Protein AF-A0A453PG08-F1 (afdb_monomer_lite)

Foldseek 3Di:
DDPPPDPSVVCCFQQVADDPVLDQDDPPRDPVSNVVVVCCRPPVSVRGDPVPDPDPDDDDDDDDDDDDDDDDDDDDDPPPPDDDPCQFPFKDKDFDFKAAQADAPDDQFDFDKDWKDKPPDIDIFDTHPRDRIDGGRDIDMDGHGPDIDDIDD

Radius of gyration: 26.68 Å; chains: 1; bounding b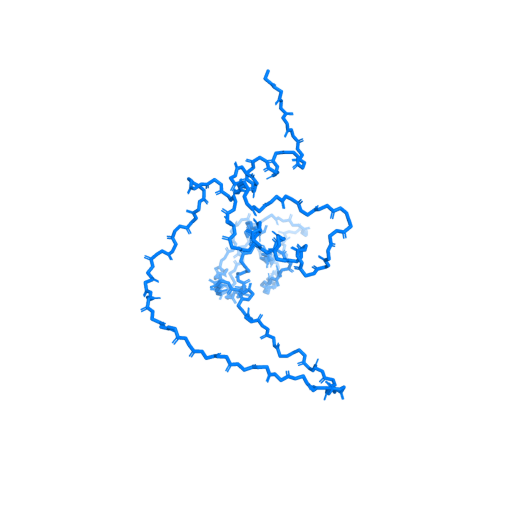ox: 56×40×72 Å

InterPro domains:
  IPR000008 C2 domain [PF00168] (90-147)
  IPR000008 C2 domain [PS50004] (73-153)
  IPR035892 C2 domain superfamily [G3DSA:2.60.40.150] (75-153)
  IPR035892 C2 domain superfamily [SSF49562] (83-146)
  IPR037278 ARFGAP/RecO-like zinc finger [SSF57863] (2-50)
  IPR038508 ArfGAP domain superfamily [G3DSA:1.10.220.150] (1-54)
  IPR044518 ADP-ribosylation factor GTPase-activating protein AGD11/12/13 [PTHR46220] (1-153)

pLDDT: mean 73.22, std 21.48, range [30.5, 98.0]

Sequence (153 aa):
MIEVGGNSYANSIYEAFLPKDHPKPKPDSPMEYRTKFIRAKYETQDFLKPSLRISSKAGLESTNSLNSVDNSFSSTSRKHAPEDTREFVGQLNITVVKGSGLAVRDMLTSDPYVVLSLGEQKAQTTVKASDLNPVWNEVLNLSVPRNYGPLKL

Organism: Aegilops tauschii subsp. strangulata (NCBI:txid200361)

Structure (mmCIF, N/CA/C/O backbone):
data_AF-A0A453PG08-F1
#
_entry.id   AF-A0A453PG08-F1
#
loop_
_atom_site.group_PDB
_atom_site.id
_atom_site.type_symbol
_atom_site.label_atom_id
_atom_site.label_alt_id
_atom_site.label_comp_id
_atom_site.label_asym_id
_atom_site.label_entity_id
_atom_site.label_seq_id
_atom_site.pdbx_PDB_ins_code
_atom_site.Cartn_x
_atom_site.Cartn_y
_atom_site.Cartn_z
_atom_site.occupancy
_atom_site.B_iso_or_equiv
_atom_site.auth_seq_id
_atom_site.auth_comp_id
_atom_site.auth_asym_id
_atom_site.auth_atom_id
_atom_site.pdbx_PDB_model_num
ATOM 1 N N . MET A 1 1 ? -32.981 22.651 6.643 1.00 48.50 1 MET A N 1
ATOM 2 C CA . MET A 1 1 ? -32.555 21.396 7.300 1.00 48.50 1 MET A CA 1
ATOM 3 C C . MET A 1 1 ? -31.251 21.722 8.000 1.00 48.50 1 MET A C 1
ATOM 5 O O . MET A 1 1 ? -30.309 22.084 7.317 1.00 48.50 1 MET A O 1
ATOM 9 N N . ILE A 1 2 ? -31.239 21.793 9.330 1.00 46.84 2 ILE A N 1
ATOM 10 C CA . ILE A 1 2 ? -30.067 22.280 10.070 1.00 46.84 2 ILE A CA 1
ATOM 11 C C . ILE A 1 2 ? -29.064 21.125 10.125 1.00 46.84 2 ILE A C 1
ATOM 13 O O . ILE A 1 2 ? -29.296 20.149 10.837 1.00 46.84 2 ILE A O 1
ATOM 17 N N . GLU A 1 3 ? -28.005 21.192 9.318 1.00 48.66 3 GLU A N 1
ATOM 18 C CA . GLU A 1 3 ? -26.878 20.261 9.397 1.00 48.66 3 GLU A CA 1
ATOM 19 C C . GLU A 1 3 ? -26.194 20.448 10.751 1.00 48.66 3 GLU A C 1
ATOM 21 O O . GLU A 1 3 ? -25.386 21.350 10.956 1.00 48.66 3 GLU A O 1
ATOM 26 N N . VAL A 1 4 ? -26.546 19.601 11.715 1.00 48.78 4 VAL A N 1
ATOM 27 C CA . VAL A 1 4 ? -25.885 19.552 13.020 1.00 48.78 4 VAL A CA 1
ATOM 28 C C . VAL A 1 4 ? -24.536 18.852 12.892 1.00 48.78 4 VAL A C 1
ATOM 30 O O . VAL A 1 4 ? -24.335 17.810 13.492 1.00 48.78 4 VAL A O 1
ATOM 33 N N . GLY A 1 5 ? -23.609 19.388 12.098 1.00 65.00 5 GLY A N 1
ATOM 34 C CA . GLY A 1 5 ? -22.234 18.889 12.041 1.00 65.00 5 GLY A CA 1
ATOM 35 C C . GLY A 1 5 ? -21.517 19.012 13.396 1.00 65.00 5 GLY A C 1
ATOM 36 O O . GLY A 1 5 ? -21.795 19.915 14.186 1.00 65.00 5 GLY A O 1
ATOM 37 N N . GLY A 1 6 ? -20.584 18.096 13.678 1.00 71.62 6 GLY A N 1
ATOM 38 C CA . GLY A 1 6 ? -19.725 18.128 14.872 1.00 71.62 6 GLY A CA 1
ATOM 39 C C . GLY A 1 6 ? -20.213 17.275 16.053 1.00 71.62 6 GLY A C 1
ATOM 40 O O . GLY A 1 6 ? -20.898 16.268 15.880 1.00 71.62 6 GLY A O 1
ATOM 41 N N . ASN A 1 7 ? -19.845 17.664 17.280 1.00 70.44 7 ASN A N 1
ATOM 42 C CA . ASN A 1 7 ? -20.122 16.901 18.513 1.00 70.44 7 ASN A CA 1
ATOM 43 C C . ASN A 1 7 ? -21.628 16.666 18.760 1.00 70.44 7 ASN A C 1
ATOM 45 O O . ASN A 1 7 ? -22.028 15.675 19.368 1.00 70.44 7 ASN A O 1
ATOM 49 N N . SER A 1 8 ? -22.476 17.555 18.240 1.00 65.81 8 SER A N 1
ATOM 50 C CA . SER A 1 8 ? -23.935 17.423 18.273 1.00 65.81 8 SER A CA 1
ATOM 51 C C . SER A 1 8 ? -24.438 16.244 17.433 1.00 65.81 8 SER A C 1
ATOM 53 O O . SER A 1 8 ? -25.348 15.542 17.871 1.00 65.81 8 SER A O 1
ATOM 55 N N . TYR A 1 9 ? -23.817 15.974 16.276 1.00 74.62 9 TYR A N 1
ATOM 56 C CA . TYR A 1 9 ? -24.107 14.784 15.470 1.00 74.62 9 TYR A CA 1
ATOM 57 C C . TYR A 1 9 ? -23.711 13.507 16.207 1.00 74.62 9 TYR A C 1
ATOM 59 O O . TYR A 1 9 ? -24.485 12.561 16.287 1.00 74.62 9 TYR A O 1
ATOM 67 N N . ALA A 1 10 ? -22.517 13.494 16.806 1.00 69.62 10 ALA A N 1
ATOM 68 C CA . ALA A 1 10 ? -22.060 12.347 17.583 1.00 69.62 10 ALA A CA 1
ATOM 69 C C . ALA A 1 10 ? -23.031 12.048 18.739 1.00 69.62 10 ALA A C 1
ATOM 71 O O . ALA A 1 10 ? -23.433 10.903 18.942 1.00 69.62 10 ALA A O 1
ATOM 72 N N . ASN A 1 11 ? -23.496 13.079 19.447 1.00 73.56 11 ASN A N 1
ATOM 73 C CA . ASN A 1 11 ? -24.476 12.913 20.518 1.00 73.56 11 ASN A CA 1
ATOM 74 C C . ASN A 1 11 ? -25.847 12.434 20.009 1.00 73.56 11 ASN A C 1
ATOM 76 O O . ASN A 1 11 ? -26.486 11.633 20.683 1.00 73.56 11 ASN A O 1
ATOM 80 N N . SER A 1 12 ? -26.291 12.838 18.815 1.00 73.06 12 SER A N 1
ATOM 81 C CA . SER A 1 12 ? -27.561 12.348 18.250 1.00 73.06 12 SER A CA 1
ATOM 82 C C . SER A 1 12 ? -27.534 10.854 17.900 1.00 73.06 12 SER A C 1
ATOM 84 O O . SER A 1 12 ? -28.587 10.225 17.802 1.00 73.06 12 SER A O 1
ATOM 86 N N . ILE A 1 13 ? -26.342 10.274 17.743 1.00 70.31 13 ILE A N 1
ATOM 87 C CA . ILE A 1 13 ? -26.147 8.847 17.480 1.00 70.31 13 ILE A CA 1
ATOM 88 C C . ILE A 1 13 ? -25.983 8.085 18.796 1.00 70.31 13 ILE A C 1
ATOM 90 O O . ILE A 1 13 ? -26.749 7.159 19.067 1.00 70.31 13 ILE A O 1
ATOM 94 N N . TYR A 1 14 ? -25.017 8.497 19.620 1.00 65.06 14 TYR A N 1
ATOM 95 C CA . TYR A 1 14 ? -24.594 7.758 20.814 1.00 65.06 14 TYR A CA 1
ATOM 96 C C . TYR A 1 14 ? -25.415 8.053 22.072 1.00 65.06 14 TYR A C 1
ATOM 98 O O . TYR A 1 14 ? -25.224 7.379 23.072 1.00 65.06 14 TYR A O 1
ATOM 106 N N . GLU A 1 15 ? -26.296 9.054 22.062 1.00 69.75 15 GLU A N 1
ATOM 107 C CA . GLU A 1 15 ? -27.158 9.416 23.201 1.00 69.75 15 GLU A CA 1
ATOM 108 C C . GLU A 1 15 ? -28.638 9.502 22.808 1.00 69.75 15 GLU A C 1
ATOM 110 O O . GLU A 1 15 ? -29.459 10.003 23.578 1.00 69.75 15 GLU A O 1
ATOM 115 N N . ALA A 1 16 ? -28.994 9.029 21.608 1.00 64.81 16 ALA A N 1
ATOM 116 C CA . ALA A 1 16 ? -30.351 9.131 21.070 1.00 64.81 16 ALA A CA 1
ATOM 117 C C . ALA A 1 16 ? -31.404 8.458 21.965 1.00 64.81 16 ALA A C 1
ATOM 119 O O . ALA A 1 16 ? -32.568 8.852 21.935 1.00 64.81 16 ALA A O 1
ATOM 120 N N . PHE A 1 17 ? -30.998 7.455 22.749 1.00 68.12 17 PHE A N 1
ATOM 121 C CA . PHE A 1 17 ? -31.862 6.696 23.649 1.00 68.12 17 PHE A CA 1
ATOM 122 C C . PHE A 1 17 ? -31.338 6.703 25.084 1.00 68.12 17 PHE A C 1
ATOM 124 O O . PHE A 1 17 ? -31.137 5.648 25.679 1.00 68.12 17 PHE A O 1
ATOM 131 N N . LEU A 1 18 ? -31.119 7.888 25.658 1.00 70.56 18 LEU A N 1
ATOM 132 C CA . LEU A 1 18 ? -30.903 7.996 27.100 1.00 70.56 18 LEU A CA 1
ATOM 133 C C . LEU A 1 18 ? -32.191 7.601 27.858 1.00 70.56 18 LEU A C 1
ATOM 135 O O . LEU A 1 18 ? -33.226 8.247 27.658 1.00 70.56 18 LEU A O 1
ATOM 139 N N . PRO A 1 19 ? -32.164 6.587 28.741 1.00 65.06 19 PRO A N 1
ATOM 140 C CA . PRO A 1 19 ? -33.281 6.285 29.623 1.00 65.06 19 PRO A CA 1
ATOM 141 C C . PRO A 1 19 ? -33.557 7.476 30.542 1.00 65.06 19 PRO A C 1
ATOM 143 O O . PRO A 1 19 ? -32.628 8.128 31.021 1.00 65.06 19 PRO A O 1
ATOM 146 N N . LYS A 1 20 ? -34.836 7.739 30.833 1.00 58.41 20 LYS A N 1
ATOM 147 C CA . LYS A 1 20 ? -35.248 8.835 31.732 1.00 58.41 20 LYS A CA 1
ATOM 148 C C . LYS A 1 20 ? -34.642 8.705 33.137 1.00 58.41 20 LYS A C 1
ATOM 150 O O . LYS A 1 20 ? -34.426 9.718 33.795 1.00 58.41 20 LYS A O 1
ATOM 155 N N . ASP A 1 21 ? -34.294 7.482 33.530 1.00 61.44 21 ASP A N 1
ATOM 156 C CA . ASP A 1 21 ? -33.722 7.143 34.836 1.00 61.44 21 ASP A CA 1
ATOM 157 C C . ASP A 1 21 ? -32.182 7.219 34.877 1.00 61.44 21 ASP A C 1
ATOM 159 O O . ASP A 1 21 ? -31.582 7.046 35.937 1.00 61.44 21 ASP A O 1
ATOM 163 N N . HIS A 1 22 ? -31.517 7.496 33.745 1.00 63.25 22 HIS A N 1
ATOM 164 C CA . HIS A 1 22 ? -30.059 7.654 33.674 1.00 63.25 22 HIS A CA 1
ATOM 165 C C . HIS A 1 22 ? -29.665 8.943 32.931 1.00 63.25 22 HIS A C 1
ATOM 167 O O . HIS A 1 22 ? -29.149 8.896 31.810 1.00 63.25 22 HIS A O 1
ATOM 173 N N . PRO A 1 23 ? -29.935 10.122 33.526 1.00 72.69 23 PRO A N 1
ATOM 174 C CA . PRO A 1 23 ? -29.624 11.402 32.909 1.00 72.69 23 PRO A CA 1
ATOM 175 C C . PRO A 1 23 ? -28.113 11.630 32.828 1.00 72.69 23 PRO A C 1
ATOM 177 O O . PRO A 1 23 ? -27.328 11.088 33.616 1.00 72.69 23 PRO A O 1
ATOM 180 N N . LYS A 1 24 ? -27.715 12.501 31.894 1.00 79.81 24 LYS A N 1
ATOM 181 C CA . LYS A 1 24 ? -26.318 12.910 31.736 1.00 79.81 24 LYS A CA 1
ATOM 182 C C . LYS A 1 24 ? -25.735 13.386 33.071 1.00 79.81 24 LYS A C 1
ATOM 184 O O . LYS A 1 24 ? -26.376 14.192 33.753 1.00 79.81 24 LYS A O 1
ATOM 189 N N . PRO A 1 25 ? -24.518 12.947 33.426 1.00 84.75 25 PRO A N 1
ATOM 190 C CA . PRO A 1 25 ? -23.828 13.434 34.606 1.00 84.75 25 PRO A CA 1
ATOM 191 C C . PRO A 1 25 ? -23.680 14.953 34.551 1.00 84.75 25 PRO A C 1
ATOM 193 O O . PRO A 1 25 ? -23.212 15.513 33.558 1.00 84.75 25 PRO A O 1
ATOM 196 N N . LYS A 1 26 ? -24.061 15.619 35.640 1.00 79.44 26 LYS A N 1
ATOM 197 C CA . LYS A 1 26 ? -23.782 17.041 35.841 1.00 79.44 26 LYS A CA 1
ATOM 198 C C . LYS A 1 26 ? -22.290 17.252 36.164 1.00 79.44 26 LYS A C 1
ATOM 200 O O . LYS A 1 26 ? -21.611 16.293 36.547 1.00 79.44 26 LYS A O 1
ATOM 205 N N . PRO A 1 27 ? -21.742 18.470 36.017 1.00 78.06 27 PRO A N 1
ATOM 206 C CA . PRO A 1 27 ? -20.328 18.737 36.292 1.00 78.06 27 PRO A CA 1
ATOM 207 C C . PRO A 1 27 ? -19.868 18.323 37.698 1.00 78.06 27 PRO A C 1
ATOM 209 O O . PRO A 1 27 ? -18.745 17.853 37.844 1.00 78.06 27 PRO A O 1
ATOM 212 N N . ASP A 1 28 ? -20.760 18.432 38.681 1.00 83.69 28 ASP A N 1
ATOM 213 C CA . ASP A 1 28 ? -20.604 18.091 40.100 1.00 83.69 28 ASP A CA 1
ATOM 214 C C . ASP A 1 28 ? -20.826 16.602 40.423 1.00 83.69 28 ASP A C 1
ATOM 216 O O . ASP A 1 28 ? -20.673 16.186 41.570 1.00 83.69 28 ASP A O 1
ATOM 220 N N . SER A 1 29 ? -21.180 15.779 39.433 1.00 82.62 29 SER A N 1
ATOM 221 C CA . SER A 1 29 ? -21.397 14.349 39.663 1.00 82.62 29 SER A CA 1
ATOM 222 C C . SER A 1 29 ? -20.099 13.613 40.035 1.00 82.62 29 SER A C 1
ATOM 224 O O . SER A 1 29 ? -19.029 13.926 39.499 1.00 82.62 29 SER A O 1
ATOM 226 N N . PRO A 1 30 ? -20.177 12.605 40.924 1.00 87.81 30 PRO A N 1
ATOM 227 C CA . PRO A 1 30 ? -19.007 11.862 41.373 1.00 87.81 30 PRO A CA 1
ATOM 228 C C . PRO A 1 30 ? -18.341 11.114 40.214 1.00 87.81 30 PRO A C 1
ATOM 230 O O . PRO A 1 30 ? -18.999 10.663 39.271 1.00 87.81 30 PRO A O 1
ATOM 233 N N . MET A 1 31 ? -17.018 10.953 40.306 1.00 81.44 31 MET A N 1
ATOM 234 C CA . MET A 1 31 ? -16.198 10.368 39.239 1.00 81.44 31 MET A CA 1
ATOM 235 C C . MET A 1 31 ? -16.666 8.964 38.835 1.00 81.44 31 MET A C 1
ATOM 237 O O . MET A 1 31 ? -16.652 8.617 37.654 1.00 81.44 31 MET A O 1
ATOM 241 N N . GLU A 1 32 ? -17.139 8.173 39.795 1.00 84.50 32 GLU A N 1
ATOM 242 C CA . GLU A 1 32 ? -17.673 6.833 39.553 1.00 84.50 32 GLU A CA 1
ATOM 243 C C . GLU A 1 32 ? -18.906 6.861 38.636 1.00 84.50 32 GLU A C 1
ATOM 245 O O . GLU A 1 32 ? -18.949 6.160 37.623 1.00 84.50 32 GLU A O 1
ATOM 250 N N . TYR A 1 33 ? -19.868 7.745 38.921 1.00 81.38 33 TYR A N 1
ATOM 251 C CA . TYR A 1 33 ? -21.072 7.907 38.104 1.00 81.38 33 TYR A CA 1
ATOM 252 C C . TYR A 1 33 ? -20.734 8.386 36.687 1.00 81.38 33 TYR A C 1
ATOM 254 O O . TYR A 1 33 ? -21.258 7.863 35.703 1.00 81.38 33 TYR A O 1
ATOM 262 N N . ARG A 1 34 ? -19.790 9.328 36.563 1.00 80.38 34 ARG A N 1
ATOM 263 C CA . ARG A 1 34 ? -19.292 9.812 35.265 1.00 80.38 34 ARG A CA 1
ATOM 264 C C . ARG A 1 34 ? -18.637 8.694 34.460 1.00 80.38 34 ARG A C 1
ATOM 266 O O . ARG A 1 34 ? -18.899 8.568 33.268 1.00 80.38 34 ARG A O 1
ATOM 273 N N . THR A 1 35 ? -17.819 7.872 35.114 1.00 80.94 35 THR A N 1
ATOM 274 C CA . THR A 1 35 ? -17.119 6.745 34.483 1.00 80.94 35 THR A CA 1
ATOM 275 C C . THR A 1 35 ? -18.115 5.709 33.980 1.00 80.94 35 THR A C 1
ATOM 277 O O . THR A 1 35 ? -18.029 5.284 32.829 1.00 80.94 35 THR A O 1
ATOM 280 N N . LYS A 1 36 ? -19.112 5.367 34.804 1.00 84.69 36 LYS A N 1
ATOM 281 C CA . LYS A 1 36 ? -20.192 4.454 34.426 1.00 84.69 36 LYS A CA 1
ATOM 282 C C . LYS A 1 36 ? -20.966 4.968 33.213 1.00 84.69 36 LYS A C 1
ATOM 284 O O . LYS A 1 36 ? -21.182 4.210 32.275 1.00 84.69 36 LYS A O 1
ATOM 289 N N . PHE A 1 37 ? -21.310 6.256 33.193 1.00 83.94 37 PHE A N 1
ATOM 290 C CA . PHE A 1 37 ? -22.023 6.870 32.072 1.00 83.94 37 PHE A CA 1
ATOM 291 C C . PHE A 1 37 ? -21.198 6.864 30.775 1.00 83.94 37 PHE A C 1
ATOM 293 O O . PHE A 1 37 ? -21.723 6.574 29.703 1.00 83.94 37 PHE A O 1
ATOM 300 N N . ILE A 1 38 ? -19.898 7.166 30.858 1.00 83.56 38 ILE A N 1
ATOM 301 C CA . ILE A 1 38 ? -18.996 7.160 29.695 1.00 83.56 38 ILE A CA 1
ATOM 302 C C . ILE A 1 38 ? -18.876 5.746 29.117 1.00 83.56 38 ILE A C 1
ATOM 304 O O . ILE A 1 38 ? -19.002 5.581 27.903 1.00 83.56 38 ILE A O 1
ATOM 308 N N . ARG A 1 39 ? -18.692 4.728 29.969 1.00 80.19 39 ARG A N 1
ATOM 309 C CA . ARG A 1 39 ? -18.672 3.323 29.535 1.00 80.19 39 ARG A CA 1
ATOM 310 C C . ARG A 1 39 ? -20.002 2.915 28.908 1.00 80.19 39 ARG A C 1
ATOM 312 O O . ARG A 1 39 ? -20.007 2.403 27.795 1.00 80.19 39 ARG A O 1
ATOM 319 N N . ALA A 1 40 ? -21.122 3.250 29.546 1.00 79.31 40 ALA A N 1
ATOM 320 C CA . ALA A 1 40 ? -22.451 2.968 29.006 1.00 79.31 40 ALA A CA 1
ATOM 321 C C . ALA A 1 40 ? -22.674 3.601 27.619 1.00 79.31 40 ALA A C 1
ATOM 323 O O . ALA A 1 40 ? -23.265 2.998 26.726 1.00 79.31 40 ALA A O 1
ATOM 324 N N . LYS A 1 41 ? -22.153 4.817 27.407 1.00 78.88 41 LYS A N 1
ATOM 325 C CA . LYS A 1 41 ? -22.270 5.542 26.136 1.00 78.88 41 LYS A CA 1
ATOM 326 C C . LYS A 1 41 ? -21.423 4.936 25.011 1.00 78.88 41 LYS A C 1
ATOM 328 O O . LYS A 1 41 ? -21.913 4.847 23.887 1.00 78.88 41 LYS A O 1
ATOM 333 N N . TYR A 1 42 ? -20.171 4.561 25.277 1.00 75.56 42 TYR A N 1
ATOM 334 C CA . TYR A 1 42 ? -19.219 4.202 24.214 1.00 75.56 42 TYR A CA 1
ATOM 335 C C . TYR A 1 42 ? -18.844 2.720 24.160 1.00 75.56 42 TYR A C 1
ATOM 337 O O . TYR A 1 42 ? -18.632 2.206 23.065 1.00 75.56 42 TYR A O 1
ATOM 345 N N . GLU A 1 43 ? -18.761 2.050 25.308 1.00 75.00 43 GLU A N 1
ATOM 346 C CA . GLU A 1 43 ? -18.316 0.658 25.422 1.00 75.00 43 GLU A CA 1
ATOM 347 C C . GLU A 1 43 ? -19.492 -0.305 25.257 1.00 75.00 43 GLU A C 1
ATOM 349 O O . GLU A 1 43 ? -19.528 -1.077 24.303 1.00 75.00 43 GLU A O 1
ATOM 354 N N . THR A 1 44 ? -20.499 -0.213 26.129 1.00 74.06 44 THR A N 1
ATOM 355 C CA . THR A 1 44 ? -21.696 -1.070 26.034 1.00 74.06 44 THR A CA 1
ATOM 356 C C . THR A 1 44 ? -22.734 -0.519 25.054 1.00 74.06 44 THR A C 1
ATOM 358 O O . THR A 1 44 ? -23.626 -1.245 24.617 1.00 74.06 44 THR A O 1
ATOM 361 N N . GLN A 1 45 ? -22.577 0.749 24.648 1.00 77.31 45 GLN A N 1
ATOM 362 C CA . GLN A 1 45 ? -23.420 1.439 23.667 1.00 77.31 45 GLN A CA 1
ATOM 363 C C . GLN A 1 45 ? -24.919 1.397 24.023 1.00 77.31 45 GLN A C 1
ATOM 365 O O . GLN A 1 45 ? -25.793 1.308 23.153 1.00 77.31 45 GLN A O 1
ATOM 370 N N . ASP A 1 46 ? -25.232 1.514 25.312 1.00 75.75 46 ASP A N 1
ATOM 371 C CA . ASP A 1 46 ? -26.582 1.364 25.865 1.00 75.75 46 ASP A CA 1
ATOM 372 C C . ASP A 1 46 ? -27.567 2.386 25.287 1.00 75.75 46 ASP A C 1
ATOM 374 O O . ASP A 1 46 ? -28.752 2.095 25.113 1.00 75.75 46 ASP A O 1
ATOM 378 N N . PHE A 1 47 ? -27.079 3.576 24.931 1.00 77.38 47 PHE A N 1
ATOM 379 C CA . PHE A 1 47 ? -27.897 4.691 24.437 1.00 77.38 47 PHE A CA 1
ATOM 380 C C . PHE A 1 47 ? -27.852 4.846 22.913 1.00 77.38 47 PHE A C 1
ATOM 382 O O . PHE A 1 47 ? -28.480 5.755 22.357 1.00 77.38 47 PHE A O 1
ATOM 389 N N . LEU A 1 48 ? -27.119 3.958 22.231 1.00 75.75 48 LEU A N 1
ATOM 390 C CA . LEU A 1 48 ? -27.031 3.932 20.780 1.00 75.75 48 LEU A CA 1
ATOM 391 C C . LEU A 1 48 ? -28.379 3.526 20.176 1.00 75.75 48 LEU A C 1
ATOM 393 O O . LEU A 1 48 ? -29.063 2.627 20.680 1.00 75.75 48 LEU A O 1
ATOM 397 N N . LYS A 1 49 ? -28.725 4.157 19.047 1.00 68.00 49 LYS A N 1
ATOM 398 C CA . LYS A 1 49 ? -29.850 3.762 18.186 1.00 68.00 49 LYS A CA 1
ATOM 399 C C . LYS A 1 49 ? -29.873 2.234 17.995 1.00 68.00 49 LYS A C 1
ATOM 401 O O . LYS A 1 49 ? -28.907 1.701 17.453 1.00 68.00 49 LYS A O 1
ATOM 406 N N . PRO A 1 50 ? -30.964 1.527 18.361 1.00 64.56 50 PRO A N 1
ATOM 407 C CA . PRO A 1 50 ? -31.041 0.069 18.243 1.00 64.56 50 PRO A CA 1
ATOM 408 C C . PRO A 1 50 ? -30.715 -0.462 16.842 1.00 64.56 50 PRO A C 1
ATOM 410 O O . PRO A 1 50 ? -30.093 -1.509 16.716 1.00 64.56 50 PRO A O 1
ATOM 413 N N . SER A 1 51 ? -31.062 0.295 15.797 1.00 55.38 51 SER A N 1
ATOM 414 C CA . SER A 1 51 ? -30.773 -0.026 14.393 1.00 55.38 51 SER A CA 1
ATOM 415 C C . SER A 1 51 ? -29.287 0.016 14.012 1.00 55.38 51 SER A C 1
ATOM 417 O O . SER A 1 51 ? -28.939 -0.390 12.911 1.00 55.38 51 SER A O 1
ATOM 419 N N . LEU A 1 52 ? -28.423 0.541 14.883 1.00 60.84 52 LEU A N 1
ATOM 420 C CA . LEU A 1 52 ? -26.970 0.619 14.702 1.00 60.84 52 LEU A CA 1
ATOM 421 C C . LEU A 1 52 ? -26.215 -0.323 15.650 1.00 60.84 52 LEU A C 1
ATOM 423 O O . LEU A 1 52 ? -24.987 -0.355 15.627 1.00 60.84 52 LEU A O 1
ATOM 427 N N . ARG A 1 53 ? -26.927 -1.088 16.490 1.00 62.44 53 ARG A N 1
ATOM 428 C CA . ARG A 1 53 ? -26.307 -2.066 17.387 1.00 62.44 53 ARG A CA 1
ATOM 429 C C . ARG A 1 53 ? -25.887 -3.288 16.580 1.00 62.44 53 ARG A C 1
ATOM 431 O O . ARG A 1 53 ? -26.724 -3.978 16.002 1.00 62.44 53 ARG A O 1
ATOM 438 N N . ILE A 1 54 ? -24.593 -3.578 16.571 1.00 52.97 54 ILE A N 1
ATOM 439 C CA . ILE A 1 54 ? -24.054 -4.799 15.973 1.00 52.97 54 ILE A CA 1
ATOM 440 C C . ILE A 1 54 ? -24.419 -5.951 16.918 1.00 52.97 54 ILE A C 1
ATOM 442 O O . ILE A 1 54 ? -23.847 -6.092 17.994 1.00 52.97 54 ILE A O 1
ATOM 446 N N . SER A 1 55 ? -25.446 -6.730 16.572 1.00 47.72 55 SER A N 1
ATOM 447 C CA . SER A 1 55 ? -25.909 -7.841 17.406 1.00 47.72 55 SER A CA 1
ATOM 448 C C . SER A 1 55 ? -24.966 -9.037 17.279 1.00 47.72 55 SER A C 1
ATOM 450 O O . SER A 1 55 ? -25.059 -9.809 16.332 1.00 47.72 55 SER A O 1
ATOM 452 N N . SER A 1 56 ? -24.093 -9.236 18.262 1.00 41.03 56 SER A N 1
ATOM 453 C CA . SER A 1 56 ? -23.531 -10.552 18.573 1.00 41.03 56 SER A CA 1
ATOM 454 C C . SER A 1 56 ? -24.377 -11.206 19.671 1.00 41.03 56 SER A C 1
ATOM 456 O O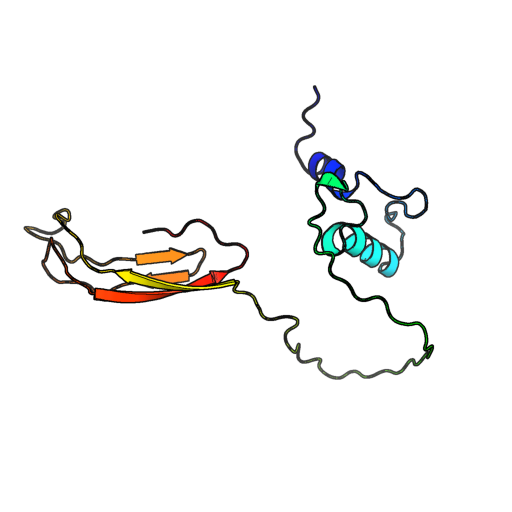 . SER A 1 56 ? -23.987 -11.281 20.833 1.00 41.03 56 SER A O 1
ATOM 458 N N . LYS A 1 57 ? -25.588 -11.666 19.326 1.00 44.16 57 LYS A N 1
ATOM 459 C CA . LYS A 1 57 ? -26.383 -12.526 20.219 1.00 44.16 57 LYS A CA 1
ATOM 460 C C . LYS A 1 57 ? -26.129 -14.008 19.929 1.00 44.16 57 LYS A C 1
ATOM 462 O O . LYS A 1 57 ? -26.836 -14.627 19.146 1.00 44.16 57 LYS A O 1
ATOM 467 N N . ALA A 1 58 ? -25.158 -14.561 20.643 1.00 35.22 58 ALA A N 1
ATOM 468 C CA . ALA A 1 58 ? -25.154 -15.924 21.176 1.00 35.22 58 ALA A CA 1
ATOM 469 C C . ALA A 1 58 ? -24.500 -15.769 22.562 1.00 35.22 58 ALA A C 1
ATOM 471 O O . ALA A 1 58 ? -23.337 -15.409 22.645 1.00 35.22 58 ALA A O 1
ATOM 472 N N . GLY A 1 59 ? -25.221 -15.730 23.678 1.00 35.34 59 GLY A N 1
ATOM 473 C CA . GLY A 1 59 ? -26.060 -16.799 24.197 1.00 35.34 59 GLY A CA 1
ATOM 474 C C . GLY A 1 59 ? -25.323 -17.443 25.374 1.00 35.34 59 GLY A C 1
ATOM 475 O O . GLY A 1 59 ? -24.669 -18.456 25.178 1.00 35.34 59 GLY A O 1
ATOM 476 N N . LEU A 1 60 ? -25.407 -16.847 26.570 1.00 33.78 60 LEU A N 1
ATOM 477 C CA . LEU A 1 60 ? -25.295 -17.577 27.837 1.00 33.78 60 LEU A CA 1
ATOM 478 C C . LEU A 1 60 ? -25.930 -16.758 28.976 1.00 33.78 60 LEU A C 1
ATOM 480 O O . LEU A 1 60 ? -25.384 -15.762 29.440 1.00 33.78 60 LEU A O 1
ATOM 484 N N . GLU A 1 61 ? -27.117 -17.188 29.383 1.00 37.09 61 GLU A N 1
ATOM 485 C CA . GLU A 1 61 ? -27.717 -16.925 30.693 1.00 37.09 61 GLU A CA 1
ATOM 486 C C . GLU A 1 61 ? -27.173 -17.972 31.678 1.00 37.09 61 GLU A C 1
ATOM 488 O O . GLU A 1 61 ? -27.208 -19.156 31.340 1.00 37.09 61 GLU A O 1
ATOM 493 N N . SER A 1 62 ? -26.676 -17.545 32.849 1.00 32.88 62 SER A N 1
ATOM 494 C CA . SER A 1 62 ? -26.529 -18.263 34.147 1.00 32.88 62 SER A CA 1
ATOM 495 C C . SER A 1 62 ? -25.460 -17.538 34.987 1.00 32.88 62 SER A C 1
ATOM 497 O O . SER A 1 62 ? -24.408 -17.227 34.449 1.00 32.88 62 SER A O 1
ATOM 499 N N . THR A 1 63 ? -25.554 -17.217 36.278 1.00 30.50 63 THR A N 1
ATOM 500 C CA . THR A 1 63 ? -26.526 -17.388 37.370 1.00 30.50 63 THR A CA 1
ATOM 501 C C . THR A 1 63 ? -26.110 -16.420 38.497 1.00 30.50 63 THR A C 1
ATOM 503 O O . THR A 1 63 ? -24.941 -16.058 38.604 1.00 30.50 63 THR A O 1
ATOM 506 N N . ASN A 1 64 ? -27.060 -16.036 39.352 1.00 40.59 64 ASN A N 1
ATOM 507 C CA . ASN A 1 64 ? -26.881 -15.176 40.527 1.00 40.59 64 ASN A CA 1
ATOM 508 C C . ASN A 1 64 ? -25.846 -15.663 41.567 1.00 40.59 64 ASN A C 1
ATOM 510 O O . ASN A 1 64 ? -25.659 -16.863 41.757 1.00 40.59 64 ASN A O 1
ATOM 514 N N . SER A 1 65 ? -25.387 -14.677 42.357 1.00 34.28 65 SER A N 1
ATOM 515 C CA . SER A 1 65 ? -24.921 -14.751 43.757 1.00 34.28 65 SER A CA 1
ATOM 516 C C . SER A 1 65 ? -23.416 -14.910 43.993 1.00 34.28 65 SER A C 1
ATOM 518 O O . SER A 1 65 ? -22.866 -15.990 43.822 1.00 34.28 65 SER A O 1
ATOM 520 N N . LEU A 1 66 ? -22.789 -13.857 44.536 1.00 32.88 66 LEU A N 1
ATOM 521 C CA . LEU A 1 66 ? -22.220 -13.852 45.894 1.00 32.88 66 LEU A CA 1
ATOM 522 C C . LEU A 1 66 ? -21.728 -12.439 46.261 1.00 32.88 66 LEU A C 1
ATOM 524 O O . LEU A 1 66 ? -20.932 -11.826 45.555 1.00 32.88 66 LEU A O 1
ATOM 528 N N . ASN A 1 67 ? -22.228 -11.940 47.391 1.00 39.88 67 ASN A N 1
ATOM 529 C CA . ASN A 1 67 ? -21.671 -10.803 48.117 1.00 39.88 67 ASN A CA 1
ATOM 530 C C . ASN A 1 67 ? -20.274 -11.167 48.643 1.00 39.88 67 ASN A C 1
ATOM 532 O O . ASN A 1 67 ? -20.128 -12.252 49.198 1.00 39.88 67 ASN A O 1
ATOM 536 N N . SER A 1 68 ? -19.313 -10.243 48.618 1.00 31.39 68 SER A N 1
ATOM 537 C CA . SER A 1 68 ? -18.537 -9.939 49.828 1.00 31.39 68 SER A CA 1
ATOM 538 C C . SER A 1 68 ? -17.758 -8.640 49.674 1.00 31.39 68 SER A C 1
ATOM 540 O O . SER A 1 68 ? -17.044 -8.414 48.703 1.00 31.39 68 SER A O 1
ATOM 542 N N . VAL A 1 69 ? -17.916 -7.810 50.693 1.00 38.69 69 VAL A N 1
ATOM 543 C CA . VAL A 1 69 ? -17.087 -6.660 51.025 1.00 38.69 69 VAL A CA 1
ATOM 544 C C . VAL A 1 69 ? -15.710 -7.187 51.444 1.00 38.69 69 VAL A C 1
ATOM 546 O O . VAL A 1 69 ? -15.652 -8.090 52.274 1.00 38.69 69 VAL A O 1
ATOM 549 N N . ASP A 1 70 ? -14.626 -6.626 50.912 1.00 31.70 70 ASP A N 1
ATOM 550 C CA . ASP A 1 70 ? -13.379 -6.468 51.666 1.00 31.70 70 ASP A CA 1
ATOM 551 C C . ASP A 1 70 ? -12.613 -5.241 51.159 1.00 31.70 70 ASP A C 1
ATOM 553 O O . ASP A 1 70 ? -12.504 -4.976 49.961 1.00 31.70 70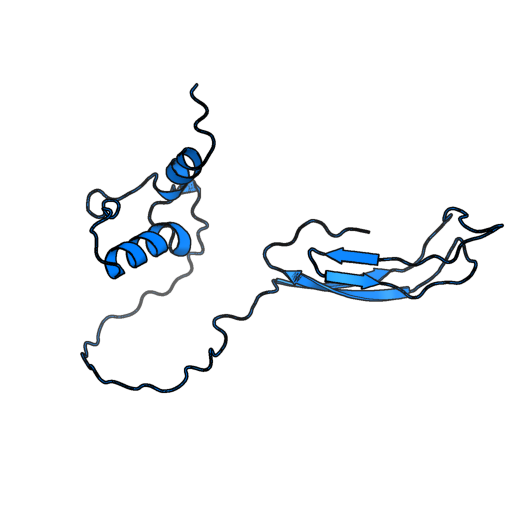 ASP A O 1
ATOM 557 N N . ASN A 1 71 ? -12.135 -4.473 52.125 1.00 43.59 71 ASN A N 1
ATOM 558 C CA . ASN A 1 71 ? -11.373 -3.253 52.003 1.00 43.59 71 ASN A CA 1
ATOM 559 C C . ASN A 1 71 ? -9.995 -3.558 52.583 1.00 43.59 71 ASN A C 1
ATOM 561 O O . ASN A 1 71 ? -9.853 -3.617 53.802 1.00 43.59 71 ASN A O 1
ATOM 565 N N . SER A 1 72 ? -8.969 -3.706 51.749 1.00 33.47 72 SER A N 1
ATOM 566 C CA . SER A 1 72 ? -7.601 -3.695 52.255 1.00 33.47 72 SER A CA 1
ATOM 567 C C . SER A 1 72 ? -6.585 -3.190 51.228 1.00 33.47 72 SER A C 1
ATOM 569 O O . SER A 1 72 ? -6.452 -3.652 50.099 1.00 33.47 72 SER A O 1
ATOM 571 N N . PHE A 1 73 ? -5.904 -2.143 51.681 1.00 39.56 73 PHE A N 1
ATOM 572 C CA . PHE A 1 73 ? -4.627 -1.604 51.251 1.00 39.56 73 PHE A CA 1
ATOM 573 C C . PHE A 1 73 ? -3.663 -2.651 50.656 1.00 39.56 73 PHE A C 1
ATOM 575 O O . PHE A 1 73 ? -3.321 -3.643 51.287 1.00 39.56 73 PHE A O 1
ATOM 582 N N . SER A 1 74 ? -3.096 -2.354 49.488 1.00 33.38 74 SER A N 1
ATOM 583 C CA . SER A 1 74 ? -1.736 -2.795 49.164 1.00 33.38 74 SER A CA 1
ATOM 584 C C . SER A 1 74 ? -1.147 -1.898 48.079 1.00 33.38 74 SER A C 1
ATOM 586 O O . SER A 1 74 ? -1.473 -1.993 46.893 1.00 33.38 74 SER A O 1
ATOM 588 N N . SER A 1 75 ? -0.267 -0.999 48.503 1.00 43.78 75 SER A N 1
ATOM 589 C CA . SER A 1 75 ? 0.739 -0.372 47.662 1.00 43.78 75 SER A CA 1
ATOM 590 C C . SER A 1 75 ? 1.721 -1.446 47.200 1.00 43.78 75 SER A C 1
ATOM 592 O O . SER A 1 75 ? 2.582 -1.899 47.949 1.00 43.78 75 SER A O 1
ATOM 594 N N . THR A 1 76 ? 1.597 -1.887 45.953 1.00 33.28 76 THR A N 1
ATOM 595 C CA . THR A 1 76 ? 2.681 -2.593 45.266 1.00 33.28 76 THR A CA 1
ATOM 596 C C . THR A 1 76 ? 2.466 -2.496 43.764 1.00 33.28 76 THR A C 1
ATOM 598 O O . THR A 1 76 ? 1.377 -2.753 43.258 1.00 33.28 76 THR A O 1
ATOM 601 N N . SER A 1 77 ? 3.512 -2.048 43.074 1.00 47.31 77 SER A N 1
ATOM 602 C CA . SER A 1 77 ? 3.657 -1.898 41.629 1.00 47.31 77 SER A CA 1
ATOM 603 C C . SER A 1 77 ? 2.820 -2.887 40.814 1.00 47.31 77 SER A C 1
ATOM 605 O O . SER A 1 77 ? 3.229 -4.028 40.586 1.00 47.31 77 SER A O 1
ATOM 607 N N . ARG A 1 78 ? 1.665 -2.430 40.314 1.00 36.59 78 ARG A N 1
ATOM 608 C CA . ARG A 1 78 ? 0.934 -3.141 39.268 1.00 36.59 78 ARG A CA 1
ATOM 609 C C . ARG A 1 78 ? 1.727 -3.010 37.975 1.00 36.59 78 ARG A C 1
ATOM 611 O O . ARG A 1 78 ? 1.599 -2.041 37.234 1.00 36.59 78 ARG A O 1
ATOM 618 N N . LYS A 1 79 ? 2.568 -4.014 37.728 1.00 38.12 79 LYS A N 1
ATOM 619 C CA . LYS A 1 79 ? 2.917 -4.437 36.375 1.00 38.12 79 LYS A CA 1
ATOM 620 C C . LYS A 1 79 ? 1.591 -4.587 35.629 1.00 38.12 79 LYS A C 1
ATOM 622 O O . LYS A 1 79 ? 0.802 -5.462 35.979 1.00 38.12 79 LYS A O 1
ATOM 627 N N . HIS A 1 80 ? 1.325 -3.703 34.673 1.00 38.12 80 HIS A N 1
ATOM 628 C CA . HIS A 1 80 ? 0.268 -3.910 33.694 1.00 38.12 80 HIS A CA 1
ATOM 629 C C . HIS A 1 80 ? 0.592 -5.212 32.950 1.00 38.12 80 HIS A C 1
ATOM 631 O O . HIS A 1 80 ? 1.441 -5.239 32.062 1.00 38.12 80 HIS A O 1
ATOM 637 N N . ALA A 1 81 ? -0.030 -6.312 33.371 1.00 36.09 81 ALA A N 1
ATOM 638 C CA . ALA A 1 81 ? -0.273 -7.437 32.486 1.00 36.09 81 ALA A CA 1
ATOM 639 C C . ALA A 1 81 ? -1.239 -6.933 31.401 1.00 36.09 81 ALA A C 1
ATOM 641 O O . ALA A 1 81 ? -2.149 -6.164 31.726 1.00 36.09 81 ALA A O 1
ATOM 642 N N . PRO A 1 82 ? -1.016 -7.260 30.123 1.00 44.19 82 PRO A N 1
ATOM 643 C CA . PRO A 1 82 ? -1.676 -6.554 29.048 1.00 44.19 82 PRO A CA 1
ATOM 644 C C . PRO A 1 82 ? -3.095 -7.113 28.879 1.00 44.19 82 PRO A C 1
ATOM 646 O O . PRO A 1 82 ? -3.309 -8.321 28.783 1.00 44.19 82 PRO A O 1
ATOM 649 N N . GLU A 1 83 ? -4.068 -6.213 28.921 1.00 40.41 83 GLU A N 1
ATOM 650 C CA . GLU A 1 83 ? -5.498 -6.498 28.854 1.00 40.41 83 GLU A CA 1
ATOM 651 C C . GLU A 1 83 ? -5.896 -6.583 27.365 1.00 40.41 83 GLU A C 1
ATOM 653 O O . GLU A 1 83 ? -5.791 -5.606 26.632 1.00 40.41 83 GLU A O 1
ATOM 658 N N . ASP A 1 84 ? -6.238 -7.798 26.918 1.00 48.28 84 ASP A N 1
ATOM 659 C CA . ASP A 1 84 ? -6.695 -8.215 25.574 1.00 48.28 84 ASP A CA 1
ATOM 660 C C . ASP A 1 84 ? -5.830 -7.789 24.355 1.00 48.28 84 ASP A C 1
ATOM 662 O O . ASP A 1 84 ? -6.224 -7.023 23.475 1.00 48.28 84 ASP A O 1
ATOM 666 N N . THR A 1 85 ? -4.623 -8.357 24.269 1.00 47.91 85 THR A N 1
ATOM 667 C CA . THR A 1 85 ? -3.560 -8.101 23.270 1.00 47.91 85 THR A CA 1
ATOM 668 C C . THR A 1 85 ? -3.809 -8.628 21.852 1.00 47.91 85 THR A C 1
ATOM 670 O O . THR A 1 85 ? -2.886 -9.097 21.182 1.00 47.91 85 THR A O 1
ATOM 673 N N . ARG A 1 86 ? -5.028 -8.550 21.319 1.00 52.97 86 ARG A N 1
ATOM 674 C CA . ARG A 1 86 ? -5.235 -8.771 19.874 1.00 52.97 86 ARG A CA 1
ATOM 675 C C . ARG A 1 86 ? -5.378 -7.440 19.157 1.00 52.97 86 ARG A C 1
ATOM 677 O O . ARG A 1 86 ? -6.445 -7.111 18.631 1.00 52.97 86 ARG A O 1
ATOM 684 N N . GLU A 1 87 ? -4.270 -6.696 19.151 1.00 67.25 87 GLU A N 1
ATOM 685 C CA . GLU A 1 87 ? -4.064 -5.462 18.373 1.00 67.25 87 GLU A CA 1
ATOM 686 C C . GLU A 1 87 ? -4.205 -5.713 16.858 1.00 67.25 87 GLU A C 1
ATOM 688 O O . GLU A 1 87 ? -4.540 -4.807 16.093 1.00 67.25 87 GLU A O 1
ATOM 693 N N . PHE A 1 88 ? -4.052 -6.973 16.434 1.00 69.62 88 PHE A N 1
ATOM 694 C CA . PHE A 1 88 ? -4.101 -7.405 15.042 1.00 69.62 88 PHE A CA 1
ATOM 695 C C . PHE A 1 88 ? -5.255 -8.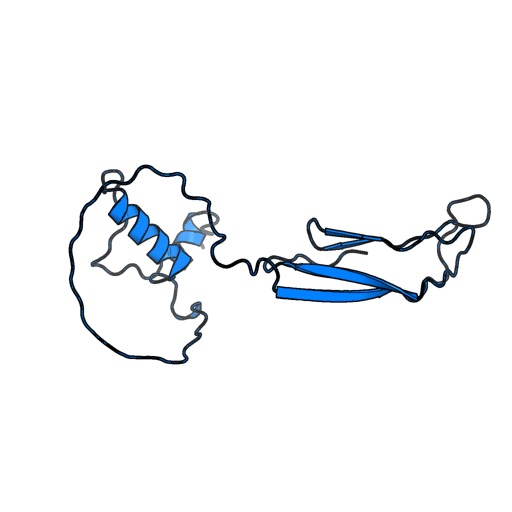384 14.779 1.00 69.62 88 PHE A C 1
ATOM 697 O O . PHE A 1 88 ? -5.513 -9.300 15.560 1.00 69.62 88 PHE A O 1
ATOM 704 N N . VAL A 1 89 ? -5.944 -8.184 13.654 1.00 84.12 89 VAL A N 1
ATOM 705 C CA . VAL A 1 89 ? -6.996 -9.052 13.095 1.00 84.12 89 VAL A CA 1
ATOM 706 C C . VAL A 1 89 ? -6.391 -10.339 12.533 1.00 84.12 89 VAL A C 1
ATOM 708 O O . VAL A 1 89 ? -7.014 -11.396 12.591 1.00 84.12 89 VAL A O 1
ATOM 711 N N . GLY A 1 90 ? -5.173 -10.256 11.996 1.00 87.25 90 GLY A N 1
ATOM 712 C CA . GLY A 1 90 ? -4.470 -11.384 11.398 1.00 87.25 90 GLY A CA 1
ATOM 713 C C . GLY A 1 90 ? -3.165 -10.966 10.728 1.00 87.25 90 GLY A C 1
ATOM 714 O O . GLY A 1 90 ? -2.697 -9.840 10.901 1.00 87.25 90 GLY A O 1
ATOM 715 N N . GLN A 1 91 ? -2.595 -11.883 9.949 1.00 89.38 91 GLN A N 1
ATOM 716 C CA . GLN A 1 91 ? -1.363 -11.680 9.193 1.00 89.38 91 GLN A CA 1
ATOM 717 C C . GLN A 1 91 ? -1.651 -11.763 7.692 1.00 89.38 91 GLN A C 1
ATOM 719 O O . GLN A 1 91 ? -2.351 -12.666 7.234 1.00 89.38 91 GLN A O 1
ATOM 724 N N . LEU A 1 92 ? -1.107 -10.817 6.935 1.00 91.69 92 LEU A N 1
ATOM 725 C CA . LEU A 1 92 ? -1.198 -10.747 5.487 1.00 91.69 92 LEU A CA 1
ATOM 726 C C . LEU A 1 92 ? 0.167 -11.094 4.886 1.00 91.69 92 LEU A C 1
ATOM 728 O O . LEU A 1 92 ? 1.138 -10.365 5.082 1.00 91.69 92 LEU A O 1
ATOM 732 N N . ASN A 1 93 ? 0.218 -12.203 4.151 1.00 95.06 93 ASN A N 1
ATOM 733 C CA . ASN A 1 93 ? 1.411 -12.652 3.438 1.00 95.06 93 ASN A CA 1
ATOM 734 C C . ASN A 1 93 ? 1.275 -12.240 1.971 1.00 95.06 93 ASN A C 1
ATOM 736 O O . ASN A 1 93 ? 0.384 -12.717 1.267 1.00 95.06 93 ASN A O 1
ATOM 740 N N . ILE A 1 94 ? 2.138 -11.340 1.517 1.00 95.75 94 ILE A N 1
ATOM 741 C CA . ILE A 1 94 ? 2.080 -10.744 0.183 1.00 95.75 94 ILE A CA 1
ATOM 742 C C . ILE A 1 94 ? 3.286 -11.233 -0.596 1.00 95.75 94 ILE A C 1
ATOM 744 O O . ILE A 1 94 ? 4.422 -10.905 -0.264 1.00 95.75 94 ILE A O 1
ATOM 748 N N . THR A 1 95 ? 3.042 -12.002 -1.650 1.00 97.50 95 THR A N 1
ATOM 749 C CA . THR A 1 95 ? 4.101 -12.435 -2.559 1.00 97.50 95 THR A CA 1
ATOM 750 C C . THR A 1 95 ? 4.291 -11.399 -3.659 1.00 97.50 95 THR A C 1
ATOM 752 O O . THR A 1 95 ? 3.448 -11.256 -4.545 1.00 97.50 95 THR A O 1
ATOM 755 N N . VAL A 1 96 ? 5.416 -10.690 -3.630 1.00 97.31 96 VAL A N 1
ATOM 756 C CA . VAL A 1 96 ? 5.841 -9.811 -4.720 1.00 97.31 96 VAL A CA 1
ATOM 757 C C . VAL A 1 96 ? 6.550 -10.670 -5.763 1.00 97.31 96 VAL A C 1
ATOM 759 O O . VAL A 1 96 ? 7.674 -11.125 -5.561 1.00 97.31 96 VAL A O 1
ATOM 762 N N . VAL A 1 97 ? 5.868 -10.931 -6.878 1.00 97.81 97 VAL A N 1
ATOM 763 C CA . VAL A 1 97 ? 6.357 -11.844 -7.923 1.00 97.81 97 VAL A CA 1
ATOM 764 C C . VAL A 1 97 ? 7.352 -11.137 -8.842 1.00 97.81 97 VAL A C 1
ATOM 766 O O . VAL A 1 97 ? 8.533 -11.480 -8.853 1.00 97.81 97 VAL A O 1
ATOM 769 N N . LYS A 1 98 ? 6.892 -10.139 -9.607 1.00 97.56 98 LYS A N 1
ATOM 770 C CA . LYS A 1 98 ? 7.710 -9.434 -10.601 1.00 97.56 98 LYS A CA 1
ATOM 771 C C . LYS A 1 98 ? 7.191 -8.034 -10.929 1.00 97.56 98 LYS A C 1
ATOM 773 O O . LYS A 1 98 ? 6.000 -7.768 -10.782 1.00 97.56 98 LYS A O 1
ATOM 778 N N . GLY A 1 99 ? 8.080 -7.187 -11.436 1.00 96.38 99 GLY A N 1
ATOM 779 C CA . GLY A 1 99 ? 7.773 -5.943 -12.138 1.00 96.38 99 GLY A CA 1
ATOM 780 C C . GLY A 1 99 ? 7.868 -6.149 -13.649 1.00 96.38 99 GLY A C 1
ATOM 781 O O . GLY A 1 99 ? 8.486 -7.103 -14.124 1.00 96.38 99 GLY A O 1
ATOM 782 N N . SER A 1 100 ? 7.221 -5.300 -14.441 1.00 96.75 100 SER A N 1
ATOM 783 C CA . SER A 1 100 ? 7.293 -5.387 -15.905 1.00 96.75 100 SER A CA 1
ATOM 784 C C . SER A 1 100 ? 7.224 -3.995 -16.514 1.00 96.75 100 SER A C 1
ATOM 786 O O . SER A 1 100 ? 6.335 -3.224 -16.161 1.00 96.75 100 SER A O 1
ATOM 788 N N . GLY A 1 101 ? 8.158 -3.684 -17.414 1.00 95.75 101 GLY A N 1
ATOM 789 C CA . GLY A 1 101 ? 8.224 -2.387 -18.090 1.00 95.75 101 GLY A CA 1
ATOM 790 C C . GLY A 1 101 ? 8.394 -1.212 -17.128 1.00 95.75 101 GLY A C 1
ATOM 791 O O . GLY A 1 101 ? 7.724 -0.192 -17.284 1.00 95.75 101 GLY A O 1
ATOM 792 N N . LEU A 1 102 ? 9.239 -1.360 -16.104 1.00 96.00 102 LEU A N 1
ATOM 793 C CA . LEU A 1 102 ? 9.487 -0.284 -15.150 1.00 96.00 102 LEU A CA 1
ATOM 794 C C . LEU A 1 102 ? 10.165 0.908 -15.835 1.00 96.00 102 LEU A C 1
ATOM 796 O O . LEU A 1 102 ? 10.907 0.762 -16.806 1.00 96.00 102 LEU A O 1
ATOM 800 N N . ALA A 1 103 ? 9.890 2.106 -15.325 1.00 95.88 103 ALA A N 1
ATOM 801 C CA . ALA A 1 103 ? 10.471 3.327 -15.862 1.00 95.88 103 ALA A CA 1
ATOM 802 C C . ALA A 1 103 ? 11.984 3.367 -15.613 1.00 95.88 103 ALA A C 1
ATOM 804 O O . ALA A 1 103 ? 12.438 3.027 -14.520 1.00 95.88 103 ALA A O 1
ATOM 805 N N . VAL A 1 104 ? 12.734 3.852 -16.601 1.00 95.50 104 VAL A N 1
ATOM 806 C CA . VAL A 1 104 ? 14.161 4.174 -16.481 1.00 95.50 104 VAL A CA 1
ATOM 807 C C . VAL A 1 104 ? 14.324 5.419 -15.607 1.00 95.50 104 VAL A C 1
ATOM 809 O O . VAL A 1 104 ? 13.698 6.449 -15.871 1.00 95.50 104 VAL A O 1
ATOM 812 N N . ARG A 1 105 ? 15.123 5.311 -14.544 1.00 93.75 105 ARG A N 1
ATOM 813 C CA . ARG A 1 105 ? 15.422 6.395 -13.596 1.00 93.75 105 ARG A CA 1
ATOM 814 C C . ARG A 1 105 ? 16.919 6.665 -13.445 1.00 93.75 105 ARG A C 1
ATOM 816 O O . ARG A 1 105 ? 17.256 7.759 -13.003 1.00 93.75 105 ARG A O 1
ATOM 823 N N . ASP A 1 106 ? 17.766 5.743 -13.896 1.00 89.00 106 ASP A N 1
ATOM 824 C CA . ASP A 1 106 ? 19.197 5.954 -14.127 1.00 89.00 106 ASP A CA 1
ATOM 825 C C . ASP A 1 106 ? 19.473 6.136 -15.632 1.00 89.00 106 ASP A C 1
ATOM 827 O O . ASP A 1 106 ? 18.555 6.389 -16.410 1.00 89.00 106 ASP A O 1
ATOM 831 N N . MET A 1 107 ? 20.731 6.046 -16.084 1.00 87.88 107 MET A N 1
ATOM 832 C CA . MET A 1 107 ? 21.083 6.391 -17.475 1.00 87.88 107 MET A CA 1
ATOM 833 C C . MET A 1 107 ? 20.349 5.552 -18.533 1.00 87.88 107 MET A C 1
ATOM 835 O O . MET A 1 107 ? 19.927 6.088 -19.554 1.00 87.88 107 MET A O 1
ATOM 839 N N . LEU A 1 108 ? 20.227 4.241 -18.311 1.00 88.50 108 LEU A N 1
ATOM 840 C CA . LEU A 1 108 ? 19.622 3.296 -19.265 1.00 88.50 108 LEU A CA 1
ATOM 841 C C . LEU A 1 108 ? 18.630 2.327 -18.607 1.00 88.50 108 LEU A C 1
ATOM 843 O O . LEU A 1 108 ? 17.887 1.637 -19.298 1.00 88.50 108 LEU A O 1
ATOM 847 N N . THR A 1 109 ? 18.641 2.246 -17.279 1.00 94.00 109 THR A N 1
ATOM 848 C CA . THR A 1 109 ? 17.931 1.239 -16.487 1.00 94.00 109 THR A CA 1
ATOM 849 C C . THR A 1 109 ? 17.524 1.831 -15.129 1.00 94.00 109 THR A C 1
ATOM 851 O O . THR A 1 109 ? 17.569 3.050 -14.959 1.00 94.00 109 THR A O 1
ATOM 854 N N . SER A 1 110 ? 17.081 0.996 -14.195 1.00 96.25 110 SER A N 1
ATOM 855 C CA . SER A 1 110 ? 16.743 1.360 -12.818 1.00 96.25 110 SER A CA 1
ATOM 856 C C . SER A 1 110 ? 17.129 0.234 -11.867 1.00 96.25 110 SER A C 1
ATOM 858 O O . SER A 1 110 ? 17.193 -0.926 -12.279 1.00 96.25 110 SER A O 1
ATOM 860 N N . ASP A 1 111 ? 17.264 0.571 -10.587 1.00 96.44 111 ASP A N 1
ATOM 861 C CA . ASP A 1 111 ? 17.421 -0.387 -9.491 1.00 96.44 111 ASP A CA 1
ATOM 862 C C . ASP A 1 111 ? 16.104 -0.532 -8.685 1.00 96.44 111 ASP A C 1
ATOM 864 O O . ASP A 1 111 ? 15.951 0.065 -7.613 1.00 96.44 111 ASP A O 1
ATOM 868 N N . PRO A 1 112 ? 15.076 -1.239 -9.194 1.00 96.62 112 PRO A N 1
ATOM 869 C CA . PRO A 1 112 ? 13.758 -1.263 -8.563 1.00 96.62 112 PRO A CA 1
ATOM 870 C C . PRO A 1 112 ? 13.682 -2.092 -7.274 1.00 96.62 112 PRO A C 1
ATOM 872 O O . PRO A 1 112 ? 14.304 -3.148 -7.124 1.00 96.62 112 PRO A O 1
ATOM 875 N N . TYR A 1 113 ? 12.788 -1.655 -6.389 1.00 97.38 113 TYR A N 1
ATOM 876 C CA . TYR A 1 113 ? 12.300 -2.371 -5.210 1.00 97.38 113 TYR A CA 1
ATOM 877 C C . TYR A 1 113 ? 10.849 -1.961 -4.927 1.00 97.38 113 TYR A C 1
ATOM 879 O O . TYR A 1 113 ? 10.376 -0.936 -5.422 1.00 97.38 113 TYR A O 1
ATOM 887 N N . VAL A 1 114 ? 10.134 -2.762 -4.140 1.00 97.31 114 VAL A N 1
ATOM 888 C CA . VAL A 1 114 ? 8.738 -2.508 -3.765 1.00 97.31 114 VAL A CA 1
ATOM 889 C C . VAL A 1 114 ? 8.650 -2.263 -2.266 1.00 97.31 114 VAL A C 1
ATOM 891 O O . VAL A 1 114 ? 9.249 -3.006 -1.491 1.00 97.31 114 VAL A O 1
ATOM 894 N N . VAL A 1 115 ? 7.875 -1.254 -1.856 1.00 96.81 115 VAL A N 1
ATOM 895 C CA . VAL A 1 115 ? 7.567 -0.975 -0.447 1.00 96.81 115 VAL A CA 1
ATOM 896 C C . VAL A 1 115 ? 6.069 -1.101 -0.226 1.00 96.81 115 VAL A C 1
ATOM 898 O O . VAL A 1 115 ? 5.278 -0.341 -0.767 1.00 96.81 115 VAL A O 1
ATOM 901 N N . LEU A 1 116 ? 5.677 -2.032 0.629 1.00 95.31 116 LEU A N 1
ATOM 902 C CA . LEU A 1 116 ? 4.302 -2.213 1.065 1.00 95.31 116 LEU A CA 1
ATOM 903 C C . LEU A 1 116 ? 4.092 -1.452 2.368 1.00 95.31 116 LEU A C 1
ATOM 905 O O . LEU A 1 116 ? 4.845 -1.651 3.320 1.00 95.31 116 LEU A O 1
ATOM 909 N N . SER A 1 117 ? 3.074 -0.595 2.421 1.00 92.19 117 SER A N 1
ATOM 910 C CA . SER A 1 117 ? 2.741 0.182 3.621 1.00 92.19 117 SER A CA 1
ATOM 911 C C . SER A 1 117 ? 1.310 -0.088 4.084 1.00 92.19 117 SER A C 1
ATOM 913 O O . SER A 1 117 ? 0.361 0.138 3.330 1.00 92.19 117 SER A O 1
ATOM 915 N N . LEU A 1 118 ? 1.146 -0.521 5.336 1.00 87.94 118 LEU A N 1
ATOM 916 C CA . LEU A 1 118 ? -0.148 -0.747 5.988 1.00 87.94 118 LEU A CA 1
ATOM 917 C C . LEU A 1 118 ? -0.205 0.035 7.305 1.00 87.94 118 LEU A C 1
ATOM 919 O O . LEU A 1 118 ? 0.334 -0.389 8.326 1.00 87.94 118 LEU A O 1
ATOM 923 N N . GLY A 1 119 ? -0.849 1.204 7.278 1.00 85.56 119 GLY A N 1
ATOM 924 C CA . GLY A 1 119 ? -0.803 2.140 8.403 1.00 85.56 119 GLY A CA 1
ATOM 925 C C . GLY A 1 119 ? 0.629 2.624 8.650 1.00 85.56 119 GLY A C 1
ATOM 926 O O . GLY A 1 119 ? 1.240 3.215 7.762 1.00 85.56 119 GLY A O 1
ATOM 927 N N . GLU A 1 120 ? 1.155 2.355 9.843 1.00 84.00 120 GLU A N 1
ATOM 928 C CA . GLU A 1 120 ? 2.538 2.675 10.232 1.00 84.00 120 GLU A CA 1
ATOM 929 C C . GLU A 1 120 ? 3.541 1.571 9.858 1.00 84.00 120 GLU A C 1
ATOM 931 O O . GLU A 1 120 ? 4.751 1.798 9.877 1.00 84.00 120 GLU A O 1
ATOM 936 N N . GLN A 1 121 ? 3.059 0.381 9.484 1.00 88.25 121 GLN A N 1
ATOM 937 C CA . GLN A 1 121 ? 3.924 -0.733 9.105 1.00 88.25 121 GLN A CA 1
ATOM 938 C C . GLN A 1 121 ? 4.422 -0.574 7.675 1.00 88.25 121 GLN A C 1
ATOM 940 O O . GLN A 1 121 ? 3.654 -0.227 6.774 1.00 88.25 121 GLN A O 1
ATOM 945 N N . LYS A 1 122 ? 5.701 -0.893 7.465 1.00 92.94 122 LYS A N 1
ATOM 946 C CA . LYS A 1 122 ? 6.336 -0.943 6.148 1.00 92.94 122 LYS A CA 1
ATOM 947 C C . LYS A 1 122 ? 7.131 -2.231 5.995 1.00 92.94 122 LYS A C 1
ATOM 949 O O . LYS A 1 122 ? 7.862 -2.614 6.903 1.00 92.94 122 LYS A O 1
ATOM 954 N N . ALA A 1 123 ? 7.019 -2.860 4.835 1.00 94.56 123 ALA A N 1
ATOM 955 C CA . ALA A 1 123 ? 7.848 -3.984 4.420 1.00 94.56 123 ALA A CA 1
ATOM 956 C C . ALA A 1 123 ? 8.384 -3.707 3.016 1.00 94.56 123 ALA A C 1
ATOM 958 O O . ALA A 1 123 ? 7.696 -3.077 2.217 1.00 94.56 123 ALA A O 1
ATOM 959 N N . GLN A 1 124 ? 9.596 -4.158 2.707 1.00 96.56 124 GLN A N 1
ATOM 960 C CA . GLN A 1 124 ? 10.224 -3.893 1.415 1.00 96.56 124 GLN A CA 1
ATOM 961 C C . GLN A 1 124 ? 10.905 -5.133 0.849 1.00 96.56 124 GLN A C 1
ATOM 963 O O . GLN A 1 124 ? 11.382 -5.970 1.615 1.00 96.56 124 GLN A O 1
ATOM 968 N N . THR A 1 125 ? 10.964 -5.225 -0.476 1.00 97.88 125 THR A N 1
ATOM 969 C CA . THR A 1 125 ? 11.715 -6.276 -1.172 1.00 97.88 125 THR A CA 1
ATOM 970 C C . THR A 1 125 ? 13.205 -5.955 -1.237 1.00 97.88 125 THR A C 1
ATOM 972 O O . THR A 1 125 ? 13.635 -4.832 -0.957 1.00 97.88 125 THR A O 1
ATOM 975 N N . THR A 1 126 ? 14.002 -6.917 -1.697 1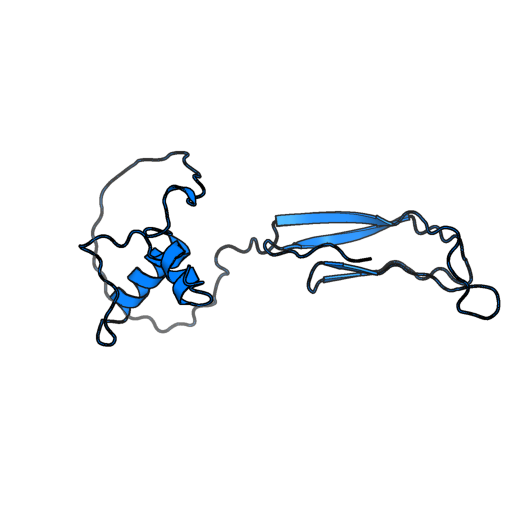.00 97.38 126 THR A N 1
ATOM 976 C CA . THR A 1 126 ? 15.356 -6.624 -2.171 1.00 97.38 126 THR A CA 1
ATOM 977 C C . THR A 1 126 ? 15.333 -5.688 -3.379 1.00 97.38 126 THR A C 1
ATOM 979 O O . THR A 1 126 ? 14.369 -5.634 -4.153 1.00 97.38 126 THR A O 1
ATOM 982 N N . VAL A 1 127 ? 16.420 -4.938 -3.535 1.00 97.56 127 VAL A N 1
ATOM 983 C CA . VAL A 1 127 ? 16.670 -4.120 -4.721 1.00 97.56 127 VAL A CA 1
ATOM 984 C C . VAL A 1 127 ? 17.241 -5.022 -5.811 1.00 97.56 127 VAL A C 1
ATOM 986 O O . VAL A 1 127 ? 18.180 -5.782 -5.560 1.00 97.56 127 VAL A O 1
ATOM 989 N N . LYS A 1 128 ? 16.688 -4.955 -7.023 1.00 96.62 128 LYS A N 1
ATOM 990 C CA . LYS A 1 128 ? 17.264 -5.624 -8.197 1.00 96.62 128 LYS A CA 1
ATOM 991 C C . LYS A 1 128 ? 18.058 -4.605 -8.985 1.00 96.62 128 LYS A C 1
ATOM 993 O O . LYS A 1 128 ? 17.494 -3.608 -9.400 1.00 96.62 128 LYS A O 1
ATOM 998 N N . ALA A 1 129 ? 19.352 -4.841 -9.158 1.00 95.81 129 ALA A N 1
ATOM 999 C CA . ALA A 1 129 ? 20.206 -3.895 -9.856 1.00 95.81 129 ALA A CA 1
ATOM 1000 C C . ALA A 1 129 ? 19.946 -3.932 -11.367 1.00 95.81 129 ALA A C 1
ATOM 1002 O O . ALA A 1 129 ? 19.976 -5.002 -11.978 1.00 95.81 129 ALA A O 1
ATOM 1003 N N . SER A 1 130 ? 19.772 -2.758 -11.962 1.00 94.94 130 SER A N 1
ATOM 1004 C CA . SER A 1 130 ? 19.796 -2.512 -13.396 1.00 94.94 130 SER A CA 1
ATOM 1005 C C . SER A 1 130 ? 18.817 -3.364 -14.206 1.00 94.94 130 SER A C 1
ATOM 1007 O O . SER A 1 130 ? 19.117 -3.744 -15.339 1.00 94.94 130 SER A O 1
ATOM 1009 N N . ASP A 1 131 ? 17.616 -3.597 -13.678 1.00 95.12 131 ASP A N 1
ATOM 1010 C CA . ASP A 1 131 ? 16.595 -4.441 -14.298 1.00 95.12 131 ASP A CA 1
ATOM 1011 C C . ASP A 1 131 ? 15.230 -3.739 -14.337 1.00 95.12 131 ASP A C 1
ATOM 1013 O O . ASP A 1 131 ? 14.669 -3.376 -13.308 1.00 95.12 131 ASP A O 1
ATOM 1017 N N . LEU A 1 132 ? 14.654 -3.574 -15.530 1.00 95.81 132 LEU A N 1
ATOM 1018 C CA . LEU A 1 132 ? 13.317 -2.988 -15.713 1.00 95.81 132 LEU A CA 1
ATOM 1019 C C . LEU A 1 132 ? 12.185 -4.028 -15.658 1.00 95.81 132 LEU A C 1
ATOM 1021 O O . LEU A 1 132 ? 11.007 -3.665 -15.693 1.00 95.81 132 LEU A O 1
ATOM 1025 N N . ASN A 1 133 ? 12.519 -5.317 -15.589 1.00 96.88 133 ASN A N 1
ATOM 1026 C CA . ASN A 1 133 ? 11.581 -6.433 -15.468 1.00 96.88 133 ASN A CA 1
ATOM 1027 C C . ASN A 1 133 ? 11.975 -7.364 -14.304 1.00 96.88 133 ASN A C 1
ATOM 1029 O O . ASN A 1 133 ? 12.077 -8.580 -14.494 1.00 96.88 133 ASN A O 1
ATOM 1033 N N . PRO A 1 134 ? 12.179 -6.809 -13.095 1.00 97.31 134 PRO A N 1
ATOM 1034 C CA . PRO A 1 134 ? 12.707 -7.551 -11.959 1.00 97.31 134 PRO A CA 1
ATOM 1035 C C . PRO A 1 134 ?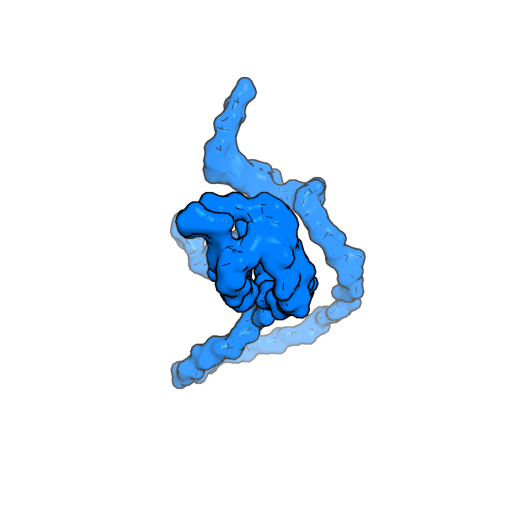 11.783 -8.697 -11.554 1.00 97.31 134 PRO A C 1
ATOM 1037 O O . PRO A 1 134 ? 10.563 -8.537 -11.488 1.00 97.31 134 PRO A O 1
ATOM 1040 N N . VAL A 1 135 ? 12.369 -9.836 -11.194 1.00 97.88 135 VAL A N 1
ATOM 1041 C CA . VAL A 1 135 ? 11.669 -10.953 -10.548 1.00 97.88 135 VAL A CA 1
ATOM 1042 C C . VAL A 1 135 ? 12.158 -11.059 -9.107 1.00 97.88 135 VAL A C 1
ATOM 1044 O O . VAL A 1 135 ? 13.333 -11.340 -8.859 1.00 97.88 135 VAL A O 1
ATOM 1047 N N . TRP A 1 136 ? 11.258 -10.824 -8.154 1.00 98.00 136 TRP A N 1
ATOM 1048 C CA . TRP A 1 136 ? 11.560 -10.910 -6.724 1.00 98.00 136 TRP A CA 1
ATOM 1049 C C . TRP A 1 136 ? 11.214 -12.287 -6.170 1.00 98.00 136 TRP A C 1
ATOM 1051 O O . TRP A 1 136 ? 12.082 -12.938 -5.600 1.00 98.00 136 TRP A O 1
ATOM 1061 N N . ASN A 1 137 ? 9.979 -12.755 -6.385 1.00 97.06 137 ASN A N 1
ATOM 1062 C CA . ASN A 1 137 ? 9.421 -13.942 -5.723 1.00 97.06 137 ASN A CA 1
ATOM 1063 C C . ASN A 1 137 ? 9.600 -13.907 -4.194 1.00 97.06 137 ASN A C 1
ATOM 1065 O O . ASN A 1 137 ? 9.876 -14.924 -3.559 1.00 97.06 137 ASN A O 1
ATOM 1069 N N . GLU A 1 138 ? 9.448 -12.723 -3.604 1.00 96.75 138 GLU A N 1
ATOM 1070 C CA . GLU A 1 138 ? 9.647 -12.492 -2.175 1.00 96.75 138 GLU A CA 1
ATOM 1071 C C . GLU A 1 138 ? 8.308 -12.412 -1.452 1.00 96.75 138 GLU A C 1
ATOM 1073 O O . GLU A 1 138 ? 7.353 -11.819 -1.953 1.00 96.75 138 GLU A O 1
ATOM 1078 N N . VAL A 1 139 ? 8.238 -13.004 -0.260 1.00 96.62 139 VAL A N 1
ATOM 1079 C CA . VAL A 1 139 ? 7.056 -12.929 0.601 1.00 96.62 139 VAL A CA 1
ATOM 1080 C C . VAL A 1 139 ? 7.300 -11.886 1.681 1.00 96.62 139 VAL A C 1
ATOM 1082 O O . VAL A 1 139 ? 8.215 -12.021 2.491 1.00 96.62 139 VAL A O 1
ATOM 1085 N N . LEU A 1 140 ? 6.462 -10.855 1.697 1.00 95.56 140 LEU A N 1
ATOM 1086 C CA . LEU A 1 140 ? 6.452 -9.808 2.706 1.00 95.56 140 LEU A CA 1
ATOM 1087 C C . LEU A 1 140 ? 5.250 -10.006 3.627 1.00 95.56 140 LEU A C 1
ATOM 1089 O O . LEU A 1 140 ? 4.126 -10.202 3.166 1.00 95.56 140 LEU A O 1
ATOM 1093 N N . ASN A 1 141 ? 5.493 -9.943 4.933 1.00 93.81 141 ASN A N 1
ATOM 1094 C CA . ASN A 1 141 ? 4.482 -10.194 5.953 1.00 93.81 141 ASN A CA 1
ATOM 1095 C C . ASN A 1 141 ? 4.102 -8.883 6.640 1.00 93.81 141 ASN A C 1
ATOM 1097 O O . ASN A 1 141 ? 4.977 -8.163 7.121 1.00 93.81 141 ASN A O 1
ATOM 1101 N N . LEU A 1 142 ? 2.805 -8.595 6.713 1.00 90.75 142 LEU A N 1
ATOM 1102 C CA . LEU A 1 142 ? 2.261 -7.437 7.421 1.00 90.75 142 LEU A CA 1
ATOM 1103 C C . LEU A 1 142 ? 1.191 -7.894 8.412 1.00 90.75 142 LEU A C 1
ATOM 1105 O O . LEU A 1 142 ? 0.344 -8.726 8.087 1.00 90.75 142 LEU A O 1
ATOM 1109 N N . SER A 1 143 ? 1.207 -7.339 9.619 1.00 89.44 143 SER A N 1
ATOM 1110 C CA . SER A 1 143 ? 0.185 -7.617 10.629 1.00 89.44 143 SER A CA 1
ATOM 1111 C C . SER A 1 143 ? -0.968 -6.643 10.432 1.00 89.44 143 SER A C 1
ATOM 1113 O O . SER A 1 143 ? -0.765 -5.436 10.494 1.00 89.44 143 SER A O 1
ATOM 1115 N N . VAL A 1 144 ? -2.184 -7.137 10.203 1.00 87.50 144 VAL A N 1
ATOM 1116 C CA . VAL A 1 144 ? -3.353 -6.297 9.905 1.00 87.50 144 VAL A CA 1
ATOM 1117 C C . VAL A 1 144 ? -3.949 -5.775 11.215 1.00 87.50 144 VAL A C 1
ATOM 1119 O O . VAL A 1 144 ? -4.536 -6.576 11.944 1.00 87.50 144 VAL A O 1
ATOM 1122 N N . PRO A 1 145 ? -3.818 -4.479 11.565 1.00 82.38 145 PRO A N 1
ATOM 1123 C CA . PRO A 1 145 ? -4.441 -3.932 12.773 1.00 82.38 145 PRO A CA 1
ATOM 1124 C C . PRO A 1 145 ? -5.967 -3.871 12.616 1.00 82.38 145 PRO A C 1
ATOM 1126 O O . PRO A 1 145 ? -6.466 -3.967 11.502 1.00 82.38 145 PRO A O 1
ATOM 1129 N N . ARG A 1 146 ? -6.746 -3.704 13.694 1.00 74.12 146 ARG A N 1
ATOM 1130 C CA . ARG A 1 146 ? -8.226 -3.596 13.586 1.00 74.12 146 ARG A CA 1
ATOM 1131 C C . ARG A 1 146 ? -8.698 -2.330 12.865 1.00 74.12 146 ARG A C 1
ATOM 1133 O O . ARG A 1 146 ? -9.745 -2.339 12.227 1.00 74.12 146 ARG A O 1
ATOM 1140 N N . ASN A 1 147 ? -7.918 -1.259 12.948 1.00 72.31 147 ASN A N 1
ATOM 1141 C CA . ASN A 1 147 ? -8.125 0.029 12.290 1.00 72.31 147 ASN A CA 1
ATOM 1142 C C . ASN A 1 147 ? -7.112 0.213 11.147 1.00 72.31 147 ASN A C 1
ATOM 1144 O O . ASN A 1 147 ? -6.215 1.049 11.214 1.00 72.31 147 ASN A O 1
ATOM 1148 N N . TYR A 1 148 ? -7.225 -0.592 10.093 1.00 67.19 148 TYR A N 1
ATOM 1149 C CA . TYR A 1 148 ? -6.322 -0.515 8.947 1.00 67.19 148 TYR A CA 1
ATOM 1150 C C . TYR A 1 148 ? -6.890 0.380 7.838 1.00 67.19 148 TYR A C 1
ATOM 1152 O O . TYR A 1 148 ? -8.064 0.301 7.482 1.00 67.19 148 TYR A O 1
ATOM 1160 N N . GLY A 1 149 ? -6.038 1.253 7.294 1.00 72.44 149 GLY A N 1
ATOM 1161 C CA . GLY A 1 149 ? -6.290 1.922 6.016 1.00 72.44 149 GLY A CA 1
ATOM 1162 C C . GLY A 1 149 ? -5.993 0.993 4.829 1.00 72.44 149 GLY A C 1
ATOM 1163 O O . GLY A 1 149 ? -5.531 -0.132 5.033 1.00 72.44 149 GLY A O 1
ATOM 1164 N N . PRO A 1 150 ? -6.217 1.443 3.581 1.00 80.12 150 PRO A N 1
ATOM 1165 C CA . PRO A 1 150 ? -5.852 0.658 2.406 1.00 80.12 150 PRO A CA 1
ATOM 1166 C C . PRO A 1 150 ? -4.342 0.391 2.377 1.00 80.12 150 PRO A C 1
ATOM 1168 O O . PRO A 1 150 ? -3.543 1.278 2.694 1.00 80.12 150 PRO A O 1
ATOM 1171 N N . LEU A 1 151 ? -3.963 -0.822 1.967 1.00 83.31 151 LEU A N 1
ATOM 1172 C CA . LEU A 1 151 ? -2.576 -1.171 1.671 1.00 83.31 151 LEU A CA 1
ATOM 1173 C C . LEU A 1 151 ? -2.074 -0.290 0.521 1.00 83.31 151 LEU A C 1
ATOM 1175 O O . LEU A 1 151 ? -2.727 -0.197 -0.520 1.00 83.31 151 LEU A O 1
ATOM 1179 N N . LYS A 1 152 ? -0.919 0.347 0.712 1.00 84.62 152 LYS A N 1
ATOM 1180 C CA . LYS A 1 152 ? -0.267 1.180 -0.304 1.00 84.62 152 LYS A CA 1
ATOM 1181 C C . LYS A 1 152 ? 0.961 0.472 -0.871 1.00 84.62 152 LYS A C 1
ATOM 1183 O O . LYS A 1 152 ? 1.672 -0.202 -0.121 1.00 84.62 152 LYS A O 1
ATOM 1188 N N . LEU A 1 153 ? 1.161 0.659 -2.174 1.00 79.81 153 LEU A N 1
ATOM 1189 C CA . LEU A 1 153 ? 2.271 0.167 -2.992 1.00 79.81 153 LEU A CA 1
ATOM 1190 C C . LEU A 1 153 ? 3.095 1.355 -3.501 1.00 79.81 153 LEU A C 1
ATOM 1192 O O . LEU A 1 153 ? 2.458 2.396 -3.793 1.00 79.81 153 LEU A O 1
#

Secondary structure (DSSP, 8-state):
-----SHHHHHHHHSTT--TTSPPPPTTS-HHHHHHHHHHHHTS-TTS-GGG------------------------------S----EEEEEEEEEEE--SPPP-SSS------EEEETTEEEEPPPPTT-SS-EEEEEEEEEEESS----B-